Protein AF-A0A1M5TVV9-F1 (afdb_monomer_lite)

pLDDT: mean 84.91, std 17.56, range [41.69, 98.19]

Sequence (116 aa):
MTLAGLKDFALEVLVGKRHYPLQVENWGADTYIVGSKGHHDLDEFMAQVRKDFDWPLGMPEHIYLKAVPGRDGTEYRLATKNTRGAFPATQAVEQYGEYRYEAIRAREQGVERQAQ

Radius of gyration: 18.01 Å; chains: 1; bounding box: 52×20×56 Å

Structure (mmCIF, N/CA/C/O backbone):
data_AF-A0A1M5TVV9-F1
#
_entry.id   AF-A0A1M5TVV9-F1
#
loop_
_atom_site.group_PDB
_atom_site.id
_atom_site.type_symbol
_atom_site.label_atom_id
_atom_site.label_alt_id
_atom_site.label_comp_id
_atom_site.label_asym_id
_atom_site.label_entity_id
_atom_site.label_seq_id
_atom_site.pdbx_PDB_ins_code
_atom_site.Cartn_x
_atom_site.Cartn_y
_atom_site.Cartn_z
_atom_site.occupancy
_atom_site.B_iso_or_equiv
_atom_site.auth_seq_id
_atom_site.auth_comp_id
_atom_site.auth_asym_id
_atom_site.auth_atom_id
_atom_site.pdbx_PDB_model_num
ATOM 1 N N . MET A 1 1 ? 12.787 -3.599 40.556 1.00 42.91 1 MET A N 1
ATOM 2 C CA . MET A 1 1 ? 11.869 -3.502 39.401 1.00 42.91 1 MET A CA 1
ATOM 3 C C . MET A 1 1 ? 10.499 -3.115 39.923 1.00 42.91 1 MET A C 1
ATOM 5 O O . MET A 1 1 ? 9.925 -3.865 40.701 1.00 42.91 1 MET A O 1
ATOM 9 N N . THR A 1 2 ? 10.034 -1.907 39.616 1.00 41.69 2 THR A N 1
ATOM 10 C CA . THR A 1 2 ? 8.732 -1.403 40.072 1.00 41.69 2 THR A CA 1
ATOM 11 C C . THR A 1 2 ? 7.605 -2.036 39.256 1.00 41.69 2 THR A C 1
ATOM 13 O O . THR A 1 2 ? 7.744 -2.267 38.057 1.00 41.69 2 THR A O 1
ATOM 16 N N . LEU A 1 3 ? 6.464 -2.282 39.906 1.00 45.09 3 LEU A N 1
ATOM 17 C CA . LEU A 1 3 ? 5.251 -2.866 39.313 1.00 45.09 3 LEU A CA 1
ATOM 18 C C . LEU A 1 3 ? 4.703 -2.072 38.100 1.00 45.09 3 LEU A C 1
ATOM 20 O O . LEU A 1 3 ? 3.853 -2.576 37.371 1.00 45.09 3 LEU A O 1
ATOM 24 N N . ALA A 1 4 ? 5.181 -0.840 37.888 1.00 53.00 4 ALA A N 1
ATOM 25 C CA . ALA A 1 4 ? 4.838 0.015 36.754 1.00 53.00 4 ALA A CA 1
ATOM 26 C C . ALA A 1 4 ? 5.424 -0.498 35.423 1.00 53.00 4 ALA A C 1
ATOM 28 O O . ALA A 1 4 ? 4.705 -0.554 34.433 1.00 53.00 4 ALA A O 1
ATOM 29 N N . GLY A 1 5 ? 6.673 -0.982 35.410 1.00 44.12 5 GLY A N 1
ATOM 30 C CA . GLY A 1 5 ? 7.329 -1.427 34.169 1.00 44.12 5 GLY A CA 1
ATOM 31 C C . GLY A 1 5 ? 6.766 -2.728 33.584 1.00 44.12 5 GLY A C 1
ATOM 32 O O . GLY A 1 5 ? 6.887 -2.977 32.390 1.00 44.12 5 GLY A O 1
ATOM 33 N N . LEU A 1 6 ? 6.109 -3.553 34.408 1.00 49.88 6 LEU A N 1
ATOM 34 C CA . LEU A 1 6 ? 5.505 -4.811 33.956 1.00 49.88 6 LEU A CA 1
ATOM 35 C C . LEU A 1 6 ? 4.151 -4.597 33.257 1.00 49.88 6 LEU A C 1
ATOM 37 O O . LEU A 1 6 ? 3.742 -5.423 32.446 1.00 49.88 6 LEU A O 1
ATOM 41 N N . LYS A 1 7 ? 3.451 -3.495 33.568 1.00 49.22 7 LYS A N 1
ATOM 42 C CA . LYS A 1 7 ? 2.155 -3.163 32.958 1.00 49.22 7 LYS A CA 1
ATOM 43 C C . LYS A 1 7 ? 2.319 -2.587 31.558 1.00 49.22 7 LYS A C 1
ATOM 45 O O . LYS A 1 7 ? 1.546 -2.965 30.687 1.00 49.22 7 LYS A O 1
ATOM 50 N N . ASP A 1 8 ? 3.341 -1.764 31.333 1.00 51.28 8 ASP A N 1
ATOM 51 C CA . ASP A 1 8 ? 3.605 -1.177 30.014 1.00 51.28 8 ASP A CA 1
ATOM 52 C C . ASP A 1 8 ? 4.046 -2.244 28.999 1.00 51.28 8 ASP A C 1
ATOM 54 O O . ASP A 1 8 ? 3.539 -2.278 27.880 1.00 51.28 8 ASP A O 1
ATOM 58 N N . PHE A 1 9 ? 4.881 -3.203 29.419 1.00 48.62 9 PHE A N 1
ATOM 59 C CA . PHE A 1 9 ? 5.285 -4.326 28.564 1.00 48.62 9 PHE A CA 1
ATOM 60 C C . PHE A 1 9 ? 4.126 -5.299 28.286 1.00 48.62 9 PHE A C 1
ATOM 62 O O . PHE A 1 9 ? 3.963 -5.796 27.173 1.00 48.62 9 PHE A O 1
ATOM 69 N N . ALA A 1 10 ? 3.269 -5.552 29.281 1.00 47.62 10 ALA A N 1
ATOM 70 C CA . ALA A 1 10 ? 2.097 -6.405 29.102 1.00 47.62 10 ALA A CA 1
ATOM 71 C C . ALA A 1 10 ? 1.004 -5.743 28.244 1.00 47.62 10 ALA A C 1
ATOM 73 O O . ALA A 1 10 ? 0.298 -6.454 27.532 1.00 47.62 10 ALA A O 1
ATOM 74 N N . LEU A 1 11 ? 0.870 -4.409 28.260 1.00 48.34 11 LEU A N 1
ATOM 75 C CA . LEU A 1 11 ? -0.084 -3.702 27.399 1.00 48.34 11 LEU A CA 1
ATOM 76 C C . LEU A 1 11 ? 0.320 -3.777 25.918 1.00 48.34 11 LEU A C 1
ATOM 78 O O . LEU A 1 11 ? -0.549 -3.958 25.067 1.00 48.34 11 LEU A O 1
ATOM 82 N N . GLU A 1 12 ? 1.621 -3.709 25.607 1.00 46.84 12 GLU A N 1
ATOM 83 C CA . GLU A 1 12 ? 2.118 -3.902 24.235 1.00 46.84 12 GLU A CA 1
ATOM 84 C C . GLU A 1 12 ? 1.880 -5.325 23.713 1.00 46.84 12 GLU A C 1
ATOM 86 O O . GLU A 1 12 ? 1.627 -5.513 22.524 1.00 46.84 12 GLU A O 1
ATOM 91 N N . VAL A 1 13 ? 1.915 -6.326 24.598 1.00 46.19 13 VAL A N 1
ATOM 92 C CA . VAL A 1 13 ? 1.715 -7.738 24.236 1.00 46.19 13 VAL A CA 1
ATOM 93 C C . VAL A 1 13 ? 0.225 -8.132 24.206 1.00 46.19 13 VAL A C 1
ATOM 95 O O . VAL A 1 13 ? -0.154 -9.012 23.435 1.00 46.19 13 VAL A O 1
ATOM 98 N N . LEU A 1 14 ? -0.644 -7.468 24.984 1.00 45.09 14 LEU A N 1
ATOM 99 C CA . LEU A 1 14 ? -2.087 -7.767 25.072 1.00 45.09 14 LEU A CA 1
ATOM 100 C C . LEU A 1 14 ? -2.987 -6.918 24.162 1.00 45.09 14 LEU A C 1
ATOM 102 O O . LEU A 1 14 ? -4.134 -7.309 23.930 1.00 45.09 14 LEU A O 1
ATOM 106 N N . VAL A 1 15 ? -2.499 -5.821 23.567 1.00 51.44 15 VAL A N 1
ATOM 107 C CA . VAL A 1 15 ? -3.114 -5.273 22.344 1.00 51.44 15 VAL A CA 1
ATOM 108 C C . VAL A 1 15 ? -2.712 -6.205 21.206 1.00 51.44 15 VAL A C 1
ATOM 110 O O . VAL A 1 15 ? -1.794 -5.924 20.440 1.00 51.44 15 VAL A O 1
ATOM 113 N N . GLY A 1 16 ? -3.360 -7.374 21.165 1.00 44.62 16 GLY A N 1
ATOM 114 C CA . GLY A 1 16 ? -3.056 -8.443 20.225 1.00 44.62 16 GLY A CA 1
ATOM 115 C C . GLY A 1 16 ? -2.872 -7.864 18.831 1.00 44.62 16 GLY A C 1
ATOM 116 O O . GLY A 1 16 ? -3.768 -7.182 18.323 1.00 44.62 16 GLY A O 1
ATOM 117 N N . LYS A 1 17 ? -1.690 -8.085 18.239 1.00 56.16 17 LYS A N 1
ATOM 118 C CA . LYS A 1 17 ? -1.430 -7.762 16.836 1.00 56.16 17 LYS A CA 1
ATOM 119 C C . LYS A 1 17 ? -2.573 -8.384 16.049 1.00 56.16 17 LYS A C 1
ATOM 121 O O . LYS A 1 17 ? -2.634 -9.605 15.925 1.00 56.16 17 L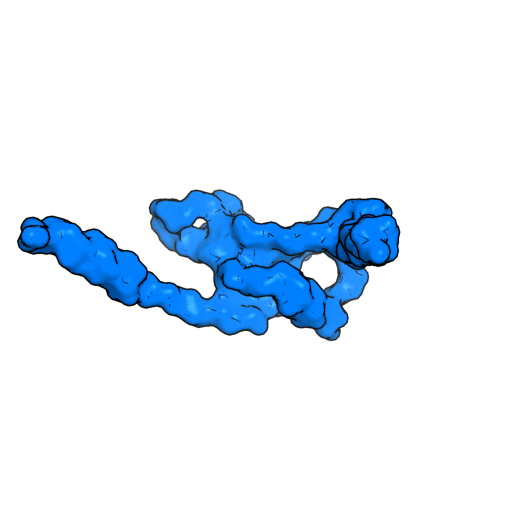YS A O 1
ATOM 126 N N . ARG A 1 18 ? -3.528 -7.566 15.595 1.00 65.56 18 ARG A N 1
ATOM 127 C CA . ARG A 1 18 ? -4.601 -8.063 14.739 1.00 65.56 18 ARG A CA 1
ATOM 128 C C . ARG A 1 18 ? -3.899 -8.684 13.545 1.00 65.56 18 ARG A C 1
ATOM 130 O O . ARG A 1 18 ? -3.177 -7.988 12.835 1.00 65.56 18 ARG A O 1
ATOM 137 N N . HIS A 1 19 ? -4.040 -9.995 13.404 1.00 81.94 19 HIS A N 1
ATOM 138 C CA . HIS A 1 19 ? -3.476 -10.701 12.276 1.00 81.94 19 HIS A CA 1
ATOM 139 C C . HIS A 1 19 ? -4.323 -10.336 11.065 1.00 81.94 19 HIS A C 1
ATOM 141 O O . HIS A 1 19 ? -5.473 -10.763 10.955 1.00 81.94 19 HIS A O 1
ATOM 147 N N . TYR A 1 20 ? -3.773 -9.500 10.196 1.00 89.69 20 TYR A N 1
ATOM 148 C CA . TYR A 1 20 ? -4.406 -9.187 8.932 1.00 89.69 20 TYR A CA 1
ATOM 149 C C . TYR A 1 20 ? -3.819 -10.112 7.868 1.00 89.69 20 TYR A C 1
ATOM 151 O O . TYR A 1 20 ? -2.609 -10.057 7.650 1.00 89.69 20 TYR A O 1
ATOM 159 N N . PRO A 1 21 ? -4.622 -10.985 7.238 1.00 94.69 21 PRO A N 1
ATOM 160 C CA . PRO A 1 21 ? -4.142 -11.745 6.094 1.00 94.69 21 PRO A CA 1
ATOM 161 C C . PRO A 1 21 ? -3.820 -10.789 4.940 1.00 94.69 21 PRO A C 1
ATOM 163 O O . PRO A 1 21 ? -4.447 -9.737 4.807 1.00 94.69 21 PRO A O 1
ATOM 166 N N . LEU A 1 22 ? -2.856 -11.162 4.098 1.00 96.12 22 LEU A N 1
ATOM 167 C CA . LEU A 1 22 ? -2.593 -10.444 2.857 1.00 96.12 22 LEU A CA 1
ATOM 168 C C . LEU A 1 22 ? -3.778 -10.650 1.903 1.00 96.12 22 LEU A C 1
ATOM 170 O O . LEU A 1 22 ? -3.898 -11.691 1.261 1.00 96.12 22 LEU A O 1
ATOM 174 N N . GLN A 1 23 ? -4.663 -9.657 1.846 1.00 95.94 23 GLN A N 1
ATOM 175 C CA . GLN A 1 23 ? -5.851 -9.640 1.002 1.00 95.94 23 GLN A CA 1
ATOM 176 C C . GLN A 1 23 ? -5.901 -8.303 0.267 1.00 95.94 23 GLN A C 1
ATOM 178 O O . GLN A 1 23 ? -6.222 -7.273 0.856 1.00 95.94 23 GLN A O 1
ATOM 183 N N . VAL A 1 24 ? -5.529 -8.327 -1.012 1.00 95.75 24 VAL A N 1
ATOM 184 C CA . VAL A 1 24 ? -5.510 -7.133 -1.859 1.00 95.75 24 VAL A CA 1
ATOM 185 C C . VAL A 1 24 ? -6.926 -6.827 -2.336 1.00 95.75 24 VAL A C 1
ATOM 187 O O . VAL A 1 24 ? -7.632 -7.700 -2.834 1.00 95.75 24 VAL A O 1
ATOM 190 N N . GLU A 1 25 ? -7.321 -5.571 -2.194 1.00 94.50 25 GLU A N 1
ATOM 191 C CA . GLU A 1 25 ? -8.609 -5.031 -2.611 1.00 94.50 25 GLU A CA 1
ATOM 192 C C . GLU A 1 25 ? -8.387 -3.739 -3.410 1.00 94.50 25 GLU A C 1
ATOM 194 O O . GLU A 1 25 ? -7.417 -3.009 -3.179 1.00 94.50 25 GLU A O 1
ATOM 199 N N . ASN A 1 26 ? -9.312 -3.423 -4.322 1.00 93.12 26 ASN A N 1
ATOM 200 C CA . ASN A 1 26 ? -9.392 -2.082 -4.891 1.00 93.12 26 ASN A CA 1
ATOM 201 C C . ASN A 1 26 ? -10.091 -1.155 -3.884 1.00 93.12 26 ASN A C 1
ATOM 203 O O . ASN A 1 26 ? -11.244 -1.380 -3.516 1.00 93.12 26 ASN A O 1
ATOM 207 N N . TRP A 1 27 ? -9.379 -0.131 -3.422 1.00 92.38 27 TRP A N 1
ATOM 208 C CA . TRP A 1 27 ? -9.853 0.846 -2.439 1.00 92.38 27 TRP A CA 1
ATOM 209 C C . TRP A 1 27 ? -10.106 2.224 -3.028 1.00 92.38 27 TRP A C 1
ATOM 211 O O . TRP A 1 27 ? -10.670 3.085 -2.348 1.00 92.38 27 TRP A O 1
ATOM 221 N N . GLY A 1 28 ? -9.672 2.458 -4.259 1.00 79.75 28 GLY A N 1
ATOM 222 C CA . GLY A 1 28 ? -10.043 3.659 -4.971 1.00 79.75 28 GLY A CA 1
ATOM 223 C C . GLY A 1 28 ? -11.287 3.379 -5.798 1.00 79.75 28 GLY A C 1
ATOM 224 O O . GLY A 1 28 ? -11.413 2.333 -6.425 1.00 79.75 28 GLY A O 1
ATOM 225 N N . ALA A 1 29 ? -12.251 4.295 -5.732 1.00 72.44 29 ALA A N 1
ATOM 226 C CA . ALA A 1 29 ? -13.442 4.220 -6.567 1.00 72.44 29 ALA A CA 1
ATOM 227 C C . ALA A 1 29 ? -13.033 4.395 -8.042 1.00 72.44 29 ALA A C 1
ATOM 229 O O . ALA A 1 29 ? -12.726 3.424 -8.724 1.00 72.44 29 ALA A O 1
ATOM 230 N N . ASP A 1 30 ? -12.914 5.646 -8.491 1.00 70.62 30 ASP A N 1
ATOM 231 C CA . ASP A 1 30 ? -12.372 5.992 -9.814 1.00 70.62 30 ASP A CA 1
ATOM 232 C C . ASP A 1 30 ? -10.853 6.234 -9.787 1.00 70.62 30 ASP A C 1
ATOM 234 O O . ASP A 1 30 ? -10.237 6.548 -10.803 1.00 70.62 30 ASP A O 1
ATOM 238 N N . THR A 1 31 ? -10.232 6.150 -8.608 1.00 75.25 31 THR A N 1
ATOM 239 C CA . THR A 1 31 ? -8.781 6.288 -8.449 1.00 75.25 31 THR A CA 1
ATOM 240 C C . THR A 1 31 ? -8.143 4.906 -8.412 1.00 75.25 31 THR A C 1
ATOM 242 O O . THR A 1 31 ? -8.616 4.019 -7.714 1.00 75.25 31 THR A O 1
ATOM 245 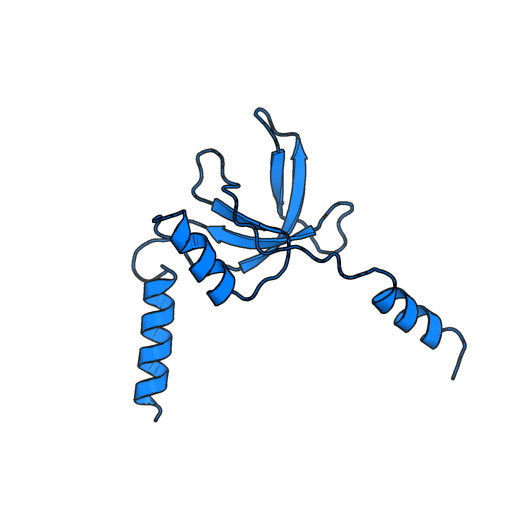N N . TYR A 1 32 ? -7.039 4.714 -9.119 1.00 85.62 32 TYR A N 1
ATOM 246 C CA . TYR A 1 32 ? -6.308 3.449 -9.127 1.00 85.62 32 TYR A CA 1
ATOM 247 C C . TYR A 1 32 ? -5.495 3.289 -7.834 1.00 85.62 32 TYR A C 1
ATOM 249 O O . TYR A 1 32 ? -4.324 3.668 -7.746 1.00 85.62 32 TYR A O 1
ATOM 257 N N . ILE A 1 33 ? -6.158 2.774 -6.799 1.00 93.56 33 ILE A N 1
ATOM 258 C CA . ILE A 1 33 ? -5.596 2.574 -5.465 1.00 93.56 33 ILE A CA 1
ATOM 259 C C . ILE A 1 33 ? -5.888 1.147 -5.024 1.00 93.56 33 ILE A C 1
ATOM 261 O O . ILE A 1 33 ? -7.039 0.790 -4.779 1.00 93.56 33 ILE A O 1
ATOM 265 N N . VAL A 1 34 ? -4.838 0.354 -4.836 1.00 95.88 34 VAL A N 1
ATOM 266 C CA . VAL A 1 34 ? -4.948 -1.000 -4.287 1.00 95.88 34 VAL A CA 1
ATOM 267 C C . VAL A 1 34 ? -4.375 -1.040 -2.882 1.00 95.88 34 VAL A C 1
ATOM 269 O O . VAL A 1 34 ? -3.377 -0.380 -2.582 1.00 95.88 34 VAL A O 1
ATOM 272 N N . GLY A 1 35 ? -4.991 -1.815 -2.000 1.00 96.50 35 GLY A N 1
ATOM 273 C CA . GLY A 1 35 ? -4.522 -1.919 -0.629 1.00 96.50 35 GLY A CA 1
ATOM 274 C C . GLY A 1 35 ? -4.915 -3.211 0.056 1.00 96.50 35 GLY A C 1
ATOM 275 O O . GLY A 1 35 ? -5.772 -3.957 -0.403 1.00 96.50 35 GLY A O 1
ATOM 276 N N . SER A 1 36 ? -4.239 -3.477 1.165 1.00 96.81 36 SER A N 1
ATOM 277 C CA . SER A 1 36 ? -4.518 -4.588 2.065 1.00 96.81 36 SER A CA 1
ATOM 278 C C . SER A 1 36 ? -4.400 -4.086 3.497 1.00 96.81 36 SER A C 1
ATOM 280 O O . SER A 1 36 ? -3.504 -3.304 3.830 1.00 96.81 36 SER A O 1
ATOM 282 N N . LYS A 1 37 ? -5.313 -4.513 4.374 1.00 96.06 37 LYS A N 1
ATOM 283 C CA . LYS A 1 37 ? -5.195 -4.218 5.811 1.00 96.06 37 LYS A CA 1
ATOM 284 C C . LYS A 1 37 ? -3.982 -4.964 6.358 1.00 96.06 37 LYS A C 1
ATOM 286 O O . LYS A 1 37 ? -3.789 -6.119 6.015 1.00 96.06 37 LYS A O 1
ATOM 291 N N . GLY A 1 38 ? -3.210 -4.341 7.240 1.00 95.62 38 GLY A N 1
ATOM 292 C CA . GLY A 1 38 ? -1.936 -4.855 7.752 1.00 95.62 38 GLY A CA 1
ATOM 293 C C . GLY A 1 38 ? -0.724 -4.173 7.118 1.00 95.62 38 GLY A C 1
ATOM 294 O O . GLY A 1 38 ? -0.806 -3.678 6.003 1.00 95.62 38 GLY A O 1
ATOM 295 N N . HIS A 1 39 ? 0.393 -4.130 7.849 1.00 96.38 39 HIS A N 1
ATOM 296 C CA . HIS A 1 39 ? 1.705 -3.767 7.300 1.00 96.38 39 HIS A CA 1
ATOM 297 C C . HIS A 1 39 ? 2.394 -5.048 6.832 1.00 96.38 39 HIS A C 1
ATOM 299 O O . HIS A 1 39 ? 2.968 -5.775 7.640 1.00 96.38 39 HIS A O 1
ATOM 305 N N . HIS A 1 40 ? 2.251 -5.339 5.544 1.00 95.94 40 HIS A N 1
ATOM 306 C CA . HIS A 1 40 ? 2.820 -6.509 4.863 1.00 95.94 40 HIS A CA 1
ATOM 307 C C . HIS A 1 40 ? 4.214 -6.220 4.320 1.00 95.94 40 HIS A C 1
ATOM 309 O O . HIS A 1 40 ? 4.563 -5.054 4.136 1.00 95.94 40 HIS A O 1
ATOM 315 N N . ASP A 1 41 ? 4.981 -7.257 3.995 1.00 96.88 41 ASP A N 1
ATOM 316 C CA . ASP A 1 41 ? 6.163 -7.072 3.156 1.00 96.88 41 ASP A CA 1
ATOM 317 C C . ASP A 1 41 ? 5.766 -6.431 1.814 1.00 96.88 41 ASP A C 1
ATOM 319 O O . ASP A 1 41 ? 4.720 -6.742 1.236 1.00 96.88 41 ASP A O 1
ATOM 323 N N . LEU A 1 42 ? 6.566 -5.465 1.363 1.00 96.75 42 LEU A N 1
ATOM 324 C CA . LEU A 1 42 ? 6.236 -4.643 0.202 1.00 96.75 42 LEU A CA 1
ATOM 325 C C . LEU A 1 42 ? 6.291 -5.452 -1.101 1.00 96.75 42 LEU A C 1
ATOM 327 O O . LEU A 1 42 ? 5.443 -5.257 -1.974 1.00 96.75 42 LEU A O 1
ATOM 331 N N . ASP A 1 43 ? 7.238 -6.382 -1.214 1.00 96.31 43 ASP A N 1
ATOM 332 C CA . ASP A 1 43 ? 7.411 -7.199 -2.412 1.00 96.31 43 ASP A CA 1
ATOM 333 C C . ASP A 1 43 ? 6.405 -8.350 -2.438 1.00 96.31 43 ASP A C 1
ATOM 335 O O . ASP A 1 43 ? 5.829 -8.628 -3.490 1.00 96.31 43 ASP A O 1
ATOM 339 N N . GLU A 1 44 ? 6.107 -8.967 -1.288 1.00 97.31 44 GLU A N 1
ATOM 340 C CA . GLU A 1 44 ? 5.017 -9.947 -1.172 1.00 97.31 44 GLU A CA 1
ATOM 341 C C . GLU A 1 44 ? 3.658 -9.319 -1.505 1.00 97.31 44 GLU A C 1
ATOM 343 O O . GLU A 1 44 ? 2.854 -9.911 -2.234 1.00 97.31 44 GLU A O 1
ATOM 348 N N . PHE A 1 45 ? 3.408 -8.095 -1.023 1.00 97.81 45 PHE A N 1
ATOM 349 C CA . PHE A 1 45 ? 2.214 -7.332 -1.371 1.00 97.81 45 PHE A CA 1
ATOM 350 C C . PHE A 1 45 ? 2.132 -7.093 -2.880 1.00 97.81 45 PHE A C 1
ATOM 352 O O . PHE A 1 45 ? 1.114 -7.426 -3.487 1.00 97.81 45 PHE A O 1
ATOM 359 N N . MET A 1 46 ? 3.197 -6.583 -3.507 1.00 97.62 46 MET A N 1
ATOM 360 C CA . MET A 1 46 ? 3.197 -6.330 -4.952 1.00 97.62 46 MET A CA 1
ATOM 361 C C . MET A 1 46 ? 3.089 -7.615 -5.776 1.00 97.62 46 MET A C 1
ATOM 363 O O . MET A 1 46 ? 2.383 -7.635 -6.783 1.00 97.62 46 MET A O 1
ATOM 367 N N . ALA A 1 47 ? 3.707 -8.712 -5.337 1.00 97.00 47 ALA A N 1
ATOM 368 C CA . ALA A 1 47 ? 3.550 -10.016 -5.972 1.00 97.00 47 ALA A CA 1
ATOM 369 C C . ALA A 1 47 ? 2.092 -10.503 -5.928 1.00 97.00 47 ALA A C 1
ATOM 371 O O . ALA A 1 47 ? 1.612 -11.089 -6.898 1.00 97.00 47 ALA A O 1
ATOM 372 N N . GLN A 1 48 ? 1.369 -10.244 -4.833 1.00 97.31 48 GLN A N 1
ATOM 373 C CA . GLN A 1 48 ? -0.059 -10.545 -4.741 1.00 97.31 48 GLN A CA 1
ATOM 374 C C . GLN A 1 48 ? -0.902 -9.598 -5.605 1.00 97.31 48 GLN A C 1
ATOM 376 O O . GLN A 1 48 ? -1.779 -10.078 -6.317 1.00 97.31 48 GLN A O 1
ATOM 381 N N . VAL A 1 49 ? -0.623 -8.289 -5.595 1.00 96.75 49 VAL A N 1
ATOM 382 C CA . VAL A 1 49 ? -1.303 -7.292 -6.446 1.00 96.75 49 VAL A CA 1
ATOM 383 C C . VAL A 1 49 ? -1.256 -7.710 -7.915 1.00 96.75 49 VAL A C 1
ATOM 385 O O . VAL A 1 49 ? -2.273 -7.675 -8.602 1.00 96.75 49 VAL A O 1
ATOM 388 N N . ARG A 1 50 ? -0.096 -8.173 -8.392 1.00 95.88 50 ARG A N 1
ATOM 389 C CA . ARG A 1 50 ? 0.118 -8.556 -9.795 1.00 95.88 50 ARG A CA 1
ATOM 390 C C . ARG A 1 50 ? -0.625 -9.813 -10.244 1.00 95.88 50 ARG A C 1
ATOM 392 O O . ARG A 1 50 ? -0.615 -10.108 -11.435 1.00 95.88 50 ARG A O 1
ATOM 399 N N . LYS A 1 51 ? -1.279 -10.542 -9.334 1.00 96.50 51 LYS A N 1
ATOM 400 C CA . LYS A 1 51 ? -2.171 -11.650 -9.709 1.00 96.50 51 LYS A CA 1
ATOM 401 C C . LYS A 1 51 ? -3.494 -11.148 -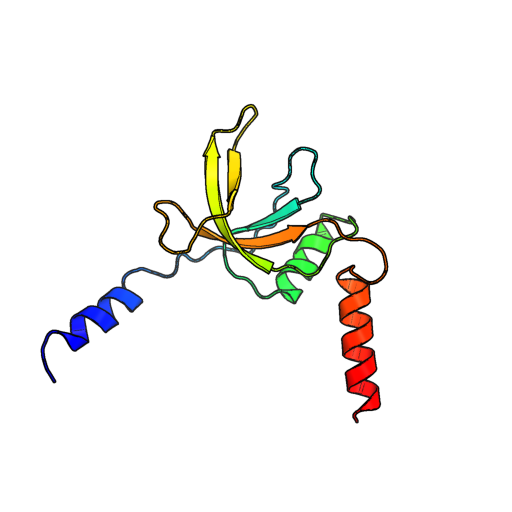10.283 1.00 96.50 51 LYS A C 1
ATOM 403 O O . LYS A 1 51 ? -4.026 -11.786 -11.184 1.00 96.50 51 LYS A O 1
ATOM 408 N N . ASP A 1 52 ? -3.969 -10.004 -9.788 1.00 93.75 52 ASP A N 1
ATOM 409 C CA . ASP A 1 52 ? -5.326 -9.515 -10.047 1.00 93.75 52 ASP A CA 1
ATOM 410 C C . ASP A 1 52 ? -5.354 -8.119 -10.711 1.00 93.75 52 ASP A C 1
ATOM 412 O O . ASP A 1 52 ? -6.371 -7.744 -11.291 1.00 93.75 52 ASP A O 1
ATOM 416 N N . PHE A 1 53 ? -4.249 -7.354 -10.668 1.00 92.94 53 PHE A N 1
ATOM 417 C CA . PHE A 1 53 ? -4.170 -5.973 -11.168 1.00 92.94 53 PHE A CA 1
ATOM 418 C C . PHE A 1 53 ? -2.914 -5.713 -12.026 1.00 92.94 53 PHE A C 1
ATOM 420 O O . PHE A 1 53 ? -1.773 -5.898 -11.584 1.00 92.94 53 PHE A O 1
ATOM 427 N N . ASP A 1 54 ? -3.110 -5.189 -13.240 1.00 92.50 54 ASP A N 1
ATOM 428 C CA . ASP A 1 54 ? -2.045 -4.867 -14.208 1.00 92.50 54 ASP A CA 1
ATOM 429 C C . ASP A 1 54 ? -1.655 -3.375 -14.244 1.00 92.50 54 ASP A C 1
ATOM 431 O O . ASP A 1 54 ? -0.785 -2.966 -15.015 1.00 92.50 54 ASP A O 1
ATOM 435 N N . TRP A 1 55 ? -2.256 -2.561 -13.375 1.00 92.31 55 TRP A N 1
ATOM 436 C CA . TRP A 1 55 ? -2.117 -1.107 -13.396 1.00 92.31 55 TRP A CA 1
ATOM 437 C C . TRP A 1 55 ? -0.677 -0.634 -13.153 1.00 92.31 55 TRP A C 1
ATOM 439 O O . TRP A 1 55 ? 0.094 -1.290 -12.432 1.00 92.31 55 TRP A O 1
ATOM 449 N N . PRO A 1 56 ? -0.290 0.528 -13.705 1.00 93.44 56 PRO A N 1
ATOM 450 C CA . PRO A 1 56 ? 1.000 1.136 -13.420 1.00 93.44 56 PRO A CA 1
ATOM 451 C C . PRO A 1 56 ? 0.973 1.698 -11.992 1.00 93.44 56 PRO A C 1
ATOM 453 O O . PRO A 1 56 ? 0.402 2.748 -11.727 1.00 93.44 56 PRO A O 1
ATOM 456 N N . LEU A 1 57 ? 1.554 0.951 -11.053 1.00 96.00 57 LEU A N 1
ATOM 457 C CA . LEU A 1 57 ? 1.545 1.253 -9.623 1.00 96.00 57 LEU A CA 1
ATOM 458 C C . LEU A 1 57 ? 2.943 1.650 -9.152 1.00 96.00 57 LEU A C 1
ATOM 460 O O . LEU A 1 57 ? 3.952 1.158 -9.663 1.00 96.00 57 LEU A O 1
ATOM 464 N N . GLY A 1 58 ? 2.989 2.547 -8.175 1.00 96.56 58 GLY A N 1
ATOM 465 C CA . GLY A 1 58 ? 4.212 2.986 -7.510 1.00 96.56 58 GLY A CA 1
ATOM 466 C C . GLY A 1 58 ? 4.661 2.017 -6.423 1.00 96.56 58 GLY A C 1
ATOM 467 O O . GLY A 1 58 ? 4.066 0.957 -6.224 1.00 96.56 58 GLY A O 1
ATOM 468 N N . MET A 1 59 ? 5.713 2.402 -5.697 1.00 97.12 59 MET A N 1
ATOM 469 C CA . MET A 1 59 ? 6.122 1.670 -4.499 1.00 97.12 59 MET A CA 1
ATOM 470 C C . MET A 1 59 ? 4.977 1.641 -3.479 1.00 97.12 59 MET A C 1
ATOM 472 O O . MET A 1 59 ? 4.391 2.690 -3.206 1.00 97.12 59 MET A O 1
ATOM 476 N N . PRO A 1 60 ? 4.654 0.472 -2.907 1.00 97.19 60 PRO A N 1
ATOM 477 C CA . PRO A 1 60 ? 3.687 0.402 -1.827 1.00 97.19 60 PRO A CA 1
ATOM 478 C C . PRO A 1 60 ? 4.224 1.066 -0.554 1.00 97.19 60 PRO A C 1
ATOM 480 O O . PRO A 1 60 ? 5.418 1.018 -0.259 1.00 97.19 60 PRO A O 1
ATOM 483 N N . GLU A 1 61 ? 3.318 1.627 0.239 1.00 97.62 61 GLU A N 1
ATOM 484 C CA . GLU A 1 61 ? 3.630 2.331 1.479 1.00 97.62 61 GLU A CA 1
ATOM 485 C C . GLU A 1 61 ? 2.893 1.728 2.677 1.00 97.62 61 GLU A C 1
ATOM 487 O O . GLU A 1 61 ? 1.746 1.281 2.579 1.00 97.62 61 GLU A O 1
ATOM 492 N N . HIS A 1 62 ? 3.547 1.759 3.841 1.00 97.81 62 HIS A N 1
ATOM 493 C CA . HIS A 1 62 ? 2.924 1.452 5.127 1.00 97.81 62 HIS A CA 1
ATOM 494 C C . HIS A 1 62 ? 2.269 2.696 5.707 1.00 97.81 62 HIS A C 1
ATOM 496 O O . HIS A 1 62 ? 2.935 3.622 6.167 1.00 97.81 62 HIS A O 1
ATOM 502 N N . ILE A 1 63 ? 0.944 2.680 5.759 1.00 97.12 63 ILE A N 1
ATOM 503 C CA . ILE A 1 63 ? 0.138 3.806 6.225 1.00 97.12 63 ILE A CA 1
ATOM 504 C C . ILE A 1 63 ? -0.855 3.361 7.298 1.00 97.12 63 ILE A C 1
ATOM 506 O O . ILE A 1 63 ? -1.002 2.173 7.594 1.00 97.12 63 ILE A O 1
ATOM 510 N N . TYR A 1 64 ? -1.523 4.328 7.923 1.00 97.06 64 TYR A N 1
ATOM 511 C CA . TYR A 1 64 ? -2.686 4.075 8.766 1.00 97.06 64 TYR A CA 1
ATOM 512 C C . TYR A 1 64 ? -3.907 4.696 8.110 1.00 97.06 64 TYR A C 1
ATOM 514 O O . TYR A 1 64 ? -3.901 5.868 7.732 1.00 97.06 64 TYR A O 1
ATOM 522 N N . LEU A 1 65 ? -4.964 3.902 7.995 1.00 96.19 65 LEU A N 1
ATOM 523 C CA . LEU A 1 65 ? -6.221 4.314 7.391 1.00 96.19 65 LEU A CA 1
ATOM 524 C C . LEU A 1 65 ? -7.357 4.170 8.388 1.00 96.19 65 LEU A C 1
ATOM 526 O O . LEU A 1 65 ? -7.302 3.368 9.318 1.00 96.19 65 LEU A O 1
ATOM 530 N N . LYS A 1 66 ? -8.419 4.935 8.170 1.00 95.62 66 LYS A N 1
ATOM 531 C CA . LYS A 1 66 ? -9.693 4.782 8.860 1.00 95.62 66 LYS A CA 1
ATOM 532 C C . LYS A 1 66 ? -10.806 4.640 7.834 1.00 95.62 66 LYS A C 1
ATOM 534 O O . LYS A 1 66 ? -10.911 5.451 6.918 1.00 95.62 66 LYS A O 1
ATOM 539 N N . ALA A 1 67 ? -11.645 3.628 8.034 1.00 93.81 67 ALA A N 1
ATOM 540 C CA . ALA A 1 67 ? -12.869 3.444 7.272 1.00 93.81 67 ALA A CA 1
ATOM 541 C C . ALA A 1 67 ? -13.900 4.497 7.697 1.00 93.81 67 ALA A C 1
ATOM 543 O O . ALA A 1 67 ? -14.188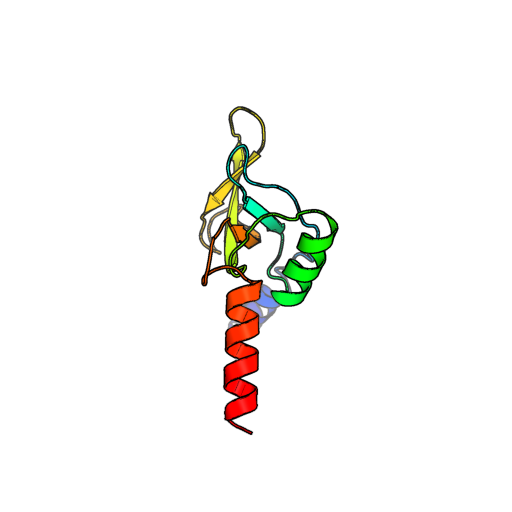 4.645 8.891 1.00 93.81 67 ALA A O 1
ATOM 544 N N . VAL A 1 68 ? -14.446 5.221 6.728 1.00 92.81 68 VAL A N 1
ATOM 545 C CA . VAL A 1 68 ? -15.547 6.167 6.912 1.00 92.81 68 VAL A CA 1
ATOM 546 C C . VAL A 1 68 ? -16.661 5.831 5.920 1.00 92.81 68 VAL A C 1
ATOM 548 O O . VAL A 1 68 ? -16.370 5.335 4.830 1.00 92.81 68 VAL A O 1
ATOM 551 N N . PRO A 1 69 ? -17.937 6.049 6.278 1.00 91.81 69 PRO A N 1
ATOM 552 C CA . PRO A 1 69 ? -19.020 5.893 5.318 1.00 91.81 69 PRO A CA 1
ATOM 553 C C . PRO A 1 69 ? -18.839 6.910 4.183 1.00 91.81 69 PRO A C 1
ATOM 555 O O . PRO A 1 69 ? -18.727 8.109 4.442 1.00 91.81 69 PRO A O 1
ATOM 558 N N . GLY A 1 70 ? -18.784 6.414 2.951 1.00 86.19 70 GLY A N 1
ATOM 559 C CA . GLY A 1 70 ? -18.826 7.202 1.724 1.00 86.19 70 GLY A CA 1
ATOM 560 C C . GLY A 1 70 ? -20.203 7.133 1.069 1.00 86.19 70 GLY A C 1
ATOM 561 O O . GLY A 1 70 ? -21.105 6.452 1.560 1.00 86.19 70 GLY A O 1
ATOM 562 N N . ARG A 1 71 ? -20.365 7.829 -0.060 1.00 83.44 71 ARG A N 1
ATOM 563 C CA . ARG A 1 71 ? -21.635 7.850 -0.808 1.00 83.44 71 ARG A CA 1
ATOM 564 C C . ARG A 1 71 ? -22.046 6.461 -1.311 1.00 83.44 71 ARG A C 1
ATOM 566 O O . ARG A 1 71 ? -23.206 6.092 -1.166 1.00 83.44 71 ARG A O 1
ATOM 573 N N . ASP A 1 72 ? -21.084 5.710 -1.845 1.00 82.75 72 ASP A N 1
ATOM 574 C CA . ASP A 1 72 ? -21.310 4.436 -2.543 1.00 82.75 72 ASP A CA 1
ATOM 575 C C . ASP A 1 72 ? -20.635 3.243 -1.838 1.00 82.75 72 ASP A C 1
ATOM 577 O O . ASP A 1 72 ? -20.432 2.184 -2.426 1.00 82.75 72 ASP A O 1
ATOM 581 N N . GLY A 1 73 ? -20.270 3.394 -0.559 1.00 85.69 73 GLY A N 1
ATOM 582 C CA . GLY A 1 73 ? -19.643 2.320 0.208 1.00 85.69 73 GLY A CA 1
ATOM 583 C C . GLY A 1 73 ? -18.737 2.810 1.329 1.00 85.69 73 GLY A C 1
ATOM 584 O O . GLY A 1 73 ? -19.072 3.731 2.073 1.00 85.69 73 GLY A O 1
ATOM 585 N N . THR A 1 74 ? -17.589 2.152 1.482 1.00 89.06 74 THR A N 1
ATOM 586 C CA . THR A 1 74 ? -16.570 2.530 2.467 1.00 89.06 74 THR A CA 1
ATOM 587 C C . THR A 1 74 ? -15.478 3.336 1.787 1.00 89.06 74 THR A C 1
ATOM 589 O O . THR A 1 74 ? -14.875 2.871 0.829 1.00 89.06 74 THR A O 1
ATOM 592 N N . GLU A 1 75 ? -15.184 4.514 2.323 1.00 90.19 75 GLU A N 1
ATOM 593 C CA . GLU A 1 75 ? -13.996 5.279 1.960 1.00 90.19 75 GLU A CA 1
ATOM 594 C C . GLU A 1 75 ? -12.900 5.064 3.002 1.00 90.19 75 GLU A C 1
ATOM 596 O O . GLU A 1 75 ? -13.163 4.958 4.205 1.00 90.19 75 GLU A O 1
ATOM 601 N N . TYR A 1 76 ? -11.649 5.063 2.552 1.00 92.56 76 TYR A N 1
ATOM 602 C CA . TYR A 1 76 ? -10.493 4.985 3.433 1.00 92.56 76 TYR A CA 1
ATOM 603 C C . TYR A 1 76 ? -9.765 6.321 3.464 1.00 92.56 76 TYR A C 1
ATOM 605 O O . TYR A 1 76 ? -9.291 6.822 2.448 1.00 92.56 76 TYR A O 1
ATOM 613 N N . ARG A 1 77 ? -9.689 6.918 4.653 1.00 92.88 77 ARG A N 1
ATOM 614 C CA . ARG A 1 77 ? -9.022 8.204 4.880 1.00 92.88 77 ARG A CA 1
ATOM 615 C C . ARG A 1 77 ? -7.719 7.979 5.632 1.00 92.88 77 ARG A C 1
ATOM 617 O O . ARG A 1 77 ? -7.683 7.154 6.548 1.00 92.88 77 ARG A O 1
ATOM 624 N N . LEU A 1 78 ? -6.683 8.744 5.286 1.00 95.44 78 LEU A N 1
ATOM 625 C CA . LEU A 1 78 ? -5.437 8.782 6.052 1.00 95.44 78 LEU A CA 1
ATOM 626 C C . LEU A 1 78 ? -5.719 9.116 7.518 1.00 95.44 78 LEU A C 1
ATOM 628 O O . LEU A 1 78 ? -6.530 9.985 7.842 1.00 95.44 78 LEU A O 1
ATOM 632 N N . ALA A 1 79 ? -5.046 8.395 8.402 1.00 96.31 79 ALA A N 1
ATOM 633 C CA . ALA A 1 79 ? -5.171 8.527 9.838 1.00 96.31 79 ALA A CA 1
ATOM 634 C C . ALA A 1 79 ? -3.804 8.341 10.502 1.00 96.31 79 ALA A C 1
ATOM 636 O O . ALA A 1 79 ? -2.835 7.903 9.886 1.00 96.31 79 ALA A O 1
ATOM 637 N N . THR A 1 80 ? -3.724 8.647 11.793 1.00 95.19 80 THR A N 1
ATOM 638 C CA . THR A 1 80 ? -2.556 8.294 12.607 1.00 95.19 80 THR A CA 1
ATOM 639 C C . THR A 1 80 ? -2.804 6.979 13.339 1.00 95.19 80 THR A C 1
ATOM 641 O O . THR A 1 80 ? -3.955 6.627 13.610 1.00 95.19 80 THR A O 1
ATOM 644 N N . LYS A 1 81 ? -1.734 6.279 13.740 1.00 92.62 81 LYS A N 1
ATOM 645 C CA . LYS A 1 81 ? -1.804 5.027 14.522 1.00 92.62 81 LYS A CA 1
ATOM 646 C C . LYS A 1 81 ? -2.748 5.107 15.729 1.00 92.62 81 LYS A C 1
ATOM 648 O O . LYS A 1 81 ? -3.434 4.141 16.041 1.00 92.62 81 LYS A O 1
ATOM 653 N N . ASN A 1 82 ? -2.801 6.270 16.377 1.00 92.62 82 ASN A N 1
ATOM 654 C CA . ASN A 1 82 ? -3.576 6.488 17.600 1.00 92.62 82 ASN A CA 1
ATOM 655 C C . ASN A 1 82 ? -4.999 7.007 17.335 1.00 92.62 82 ASN A C 1
ATOM 657 O O . ASN A 1 82 ? -5.766 7.231 18.271 1.00 92.62 82 ASN A O 1
ATOM 661 N N . THR A 1 83 ? -5.380 7.210 16.073 1.00 95.38 83 THR A N 1
ATOM 662 C CA . THR A 1 83 ? -6.737 7.629 15.721 1.00 95.38 83 THR A CA 1
ATOM 663 C C . THR A 1 83 ? -7.720 6.499 16.024 1.00 95.38 83 THR A C 1
ATOM 665 O O . THR A 1 83 ? -7.551 5.365 15.577 1.00 95.38 83 THR A O 1
ATOM 668 N N . ARG A 1 84 ? -8.803 6.796 16.753 1.00 93.00 84 ARG A N 1
ATOM 669 C CA . ARG A 1 84 ? -9.836 5.796 17.065 1.00 93.00 84 ARG A CA 1
ATOM 670 C C . ARG A 1 84 ? -10.428 5.207 15.781 1.00 93.00 84 ARG A C 1
ATOM 672 O O . ARG A 1 84 ? -11.033 5.928 14.979 1.00 93.00 84 ARG A O 1
ATOM 679 N N . GLY A 1 85 ? -10.303 3.887 15.651 1.00 92.38 85 GLY A N 1
ATOM 680 C CA . GLY A 1 85 ? -10.769 3.122 14.494 1.00 92.38 85 GLY A CA 1
ATOM 681 C C . GLY A 1 85 ? -9.776 3.065 13.331 1.00 92.38 85 GLY A C 1
ATOM 682 O O . GLY A 1 85 ? -10.133 2.522 12.291 1.00 92.38 85 GLY A O 1
ATOM 683 N N . ALA A 1 86 ? -8.563 3.605 13.488 1.00 95.69 86 ALA A N 1
ATOM 684 C CA . ALA A 1 86 ? -7.511 3.422 12.501 1.00 95.69 86 ALA A CA 1
ATOM 685 C C . ALA A 1 86 ? -6.987 1.980 12.494 1.00 95.69 86 ALA A C 1
ATOM 687 O O . ALA A 1 86 ? -6.990 1.286 13.516 1.00 95.69 86 ALA A O 1
ATOM 688 N N . PHE A 1 87 ? -6.523 1.544 11.331 1.00 95.12 87 PHE A N 1
ATOM 689 C CA . PHE A 1 87 ? -5.882 0.257 11.110 1.00 95.12 87 PHE A CA 1
ATOM 690 C C . PHE A 1 87 ? -4.625 0.443 10.245 1.00 95.12 87 PHE A C 1
ATOM 692 O O . PHE A 1 87 ? -4.593 1.356 9.416 1.00 95.12 87 PHE A O 1
ATOM 699 N N . PRO A 1 88 ? -3.577 -0.378 10.446 1.00 96.75 88 PRO A N 1
ATOM 700 C CA . PRO A 1 88 ? -2.416 -0.381 9.562 1.00 96.75 88 PRO A CA 1
ATOM 701 C C . PRO A 1 88 ? -2.827 -0.885 8.178 1.00 96.75 88 PRO A C 1
ATOM 703 O O . PRO A 1 88 ? -3.678 -1.769 8.086 1.00 96.75 88 PRO A O 1
ATOM 706 N N . ALA A 1 89 ? -2.219 -0.364 7.123 1.00 97.44 89 ALA A N 1
ATOM 707 C CA . ALA A 1 89 ? -2.449 -0.804 5.757 1.00 97.44 89 ALA A CA 1
ATOM 708 C C . ALA A 1 89 ? -1.171 -0.708 4.922 1.00 97.44 89 ALA A C 1
ATOM 710 O O . ALA A 1 89 ? -0.359 0.194 5.137 1.00 97.44 89 ALA A O 1
ATOM 711 N N . THR A 1 90 ? -1.042 -1.609 3.954 1.00 98.19 90 THR A N 1
ATOM 712 C CA . THR A 1 90 ? -0.101 -1.498 2.841 1.00 98.19 90 THR A CA 1
ATOM 713 C C . THR A 1 90 ? -0.903 -1.084 1.616 1.00 98.19 90 THR A C 1
ATOM 715 O O . THR A 1 90 ? -1.894 -1.739 1.288 1.00 98.19 90 THR A O 1
ATOM 718 N N . GLN A 1 91 ? -0.515 0.012 0.970 1.00 97.12 91 GLN A N 1
ATOM 719 C CA . GLN A 1 91 ? -1.235 0.581 -0.170 1.00 97.12 91 GLN A CA 1
ATOM 720 C C . GLN A 1 91 ? -0.264 0.933 -1.291 1.00 97.12 91 GLN A C 1
ATOM 722 O O . GLN A 1 91 ? 0.791 1.494 -1.018 1.00 97.12 91 GLN A O 1
ATOM 727 N N . ALA A 1 92 ? -0.649 0.662 -2.537 1.00 97.12 92 ALA A N 1
ATOM 728 C CA . ALA A 1 92 ? 0.003 1.213 -3.717 1.00 97.12 92 ALA A CA 1
ATOM 729 C C . ALA A 1 92 ? -0.987 2.080 -4.496 1.00 97.12 92 ALA A C 1
ATOM 731 O O . ALA A 1 92 ? -2.173 1.758 -4.620 1.00 97.12 92 ALA A O 1
ATOM 732 N N . VAL A 1 93 ? -0.478 3.187 -5.020 1.00 95.69 93 VAL A N 1
ATOM 733 C CA . VAL A 1 93 ? -1.229 4.132 -5.846 1.00 95.69 93 VAL A CA 1
ATOM 734 C C . VAL A 1 93 ? -0.643 4.165 -7.247 1.00 95.69 93 VAL A C 1
ATOM 736 O O . VAL A 1 93 ? 0.514 3.793 -7.460 1.00 95.69 93 VAL A O 1
ATOM 739 N N . GLU A 1 94 ? -1.447 4.604 -8.202 1.00 95.38 94 GLU A N 1
ATOM 740 C CA . GLU A 1 94 ? -1.003 4.778 -9.576 1.00 95.38 94 GLU A CA 1
ATOM 741 C C . GLU A 1 94 ? 0.193 5.725 -9.699 1.00 95.38 94 GLU A C 1
ATOM 743 O O . GLU A 1 94 ? 0.259 6.793 -9.087 1.00 95.38 94 GLU A O 1
ATOM 748 N N . 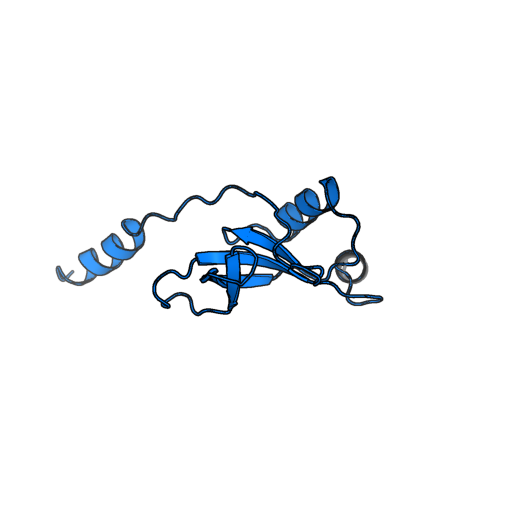GLN A 1 95 ? 1.152 5.297 -10.511 1.00 94.31 95 GLN A N 1
ATOM 749 C CA . GLN A 1 95 ? 2.406 5.987 -10.772 1.00 94.31 95 GLN A CA 1
ATOM 750 C C . GLN A 1 95 ? 2.924 5.546 -12.142 1.00 94.31 95 GLN A C 1
ATOM 752 O O . GLN A 1 95 ? 2.739 4.400 -12.539 1.00 94.31 95 GLN A O 1
ATOM 757 N N . TYR A 1 96 ? 3.600 6.428 -12.872 1.00 92.94 96 TYR A N 1
ATOM 758 C CA . TYR A 1 96 ? 4.004 6.192 -14.261 1.00 92.94 96 TYR A CA 1
ATOM 759 C C . TYR A 1 96 ? 5.513 6.345 -14.463 1.00 92.94 96 TYR A C 1
ATOM 761 O O . TYR A 1 96 ? 6.232 6.928 -13.654 1.00 92.94 96 TYR A O 1
ATOM 769 N N . GLY A 1 97 ? 6.003 5.814 -15.587 1.00 93.94 97 GLY A N 1
ATOM 770 C CA . GLY A 1 97 ? 7.394 5.984 -16.005 1.00 93.94 97 GLY A CA 1
ATOM 771 C C . GLY A 1 97 ? 8.394 5.383 -15.015 1.00 93.94 97 GLY A C 1
ATOM 772 O O . GLY A 1 97 ? 8.275 4.213 -14.640 1.00 93.94 97 GLY A O 1
ATOM 773 N N . GLU A 1 98 ? 9.385 6.190 -14.634 1.00 94.25 98 GLU A N 1
ATOM 774 C CA . GLU A 1 98 ? 10.509 5.829 -13.755 1.00 94.25 98 GLU A CA 1
ATOM 775 C C . GLU A 1 98 ? 10.128 5.623 -12.285 1.00 94.25 98 GLU A C 1
ATOM 777 O O . GLU A 1 98 ? 10.909 5.075 -11.511 1.00 94.25 98 GLU A O 1
ATOM 782 N N . TYR A 1 99 ? 8.922 6.032 -11.904 1.00 93.94 99 TYR A N 1
ATOM 783 C CA . TYR A 1 99 ? 8.436 5.938 -10.534 1.00 93.94 99 TYR A CA 1
ATOM 784 C C . TYR A 1 99 ? 7.532 4.721 -10.290 1.00 93.94 99 TYR A C 1
ATOM 786 O O . TYR A 1 99 ? 7.012 4.538 -9.188 1.00 93.94 99 TYR A O 1
ATOM 794 N N . ARG A 1 100 ? 7.321 3.887 -11.315 1.00 96.19 100 ARG A N 1
ATOM 795 C CA . ARG A 1 100 ? 6.640 2.600 -11.156 1.00 96.19 100 ARG A CA 1
ATOM 796 C C . ARG A 1 100 ? 7.470 1.662 -10.297 1.00 96.19 100 ARG A C 1
ATOM 798 O O . ARG A 1 100 ? 8.697 1.659 -10.397 1.00 96.19 100 ARG A O 1
ATOM 805 N N . TYR A 1 101 ? 6.787 0.812 -9.540 1.00 95.75 101 TYR A N 1
ATOM 806 C CA . TYR A 1 101 ? 7.393 -0.220 -8.704 1.00 95.75 101 TYR A CA 1
ATOM 807 C C . TYR A 1 101 ? 8.469 -1.017 -9.460 1.00 95.75 101 TYR A C 1
ATOM 809 O O . TYR A 1 101 ? 9.608 -1.109 -9.007 1.00 95.75 101 TYR A O 1
ATOM 817 N N . GLU A 1 102 ? 8.158 -1.514 -10.661 1.00 95.06 102 GLU A N 1
ATOM 818 C CA . GLU A 1 102 ? 9.098 -2.319 -11.447 1.00 95.06 102 GLU A CA 1
ATOM 819 C C . GLU A 1 102 ? 10.324 -1.516 -11.902 1.00 95.06 102 GLU A C 1
ATOM 821 O O . GLU A 1 102 ? 11.433 -2.046 -11.933 1.00 95.06 102 GLU A O 1
ATOM 826 N N . ALA A 1 103 ? 10.143 -0.234 -12.238 1.00 95.25 103 ALA A N 1
ATOM 827 C CA . ALA A 1 103 ? 11.240 0.637 -12.655 1.00 95.25 103 ALA A CA 1
ATOM 828 C C . ALA A 1 103 ? 12.180 0.949 -11.481 1.00 95.25 103 ALA A C 1
ATOM 830 O O . ALA A 1 103 ? 13.403 0.908 -11.635 1.00 95.25 103 ALA A O 1
ATOM 831 N N . ILE A 1 104 ? 11.611 1.196 -10.299 1.00 95.69 104 ILE A N 1
ATOM 832 C CA . ILE A 1 104 ? 12.364 1.443 -9.067 1.00 95.69 104 ILE A CA 1
ATOM 833 C C . ILE A 1 104 ? 13.152 0.190 -8.671 1.00 95.69 104 ILE A C 1
ATOM 835 O O . ILE A 1 104 ? 14.369 0.276 -8.503 1.00 95.69 104 ILE A O 1
ATOM 839 N N . ARG A 1 105 ? 12.504 -0.982 -8.624 1.00 94.75 105 ARG A N 1
ATOM 840 C CA . ARG A 1 105 ? 13.169 -2.252 -8.286 1.00 94.75 105 ARG A CA 1
ATOM 841 C C . ARG A 1 105 ? 14.270 -2.624 -9.277 1.00 94.75 105 ARG A C 1
ATOM 843 O O . ARG A 1 105 ? 15.351 -3.035 -8.859 1.00 94.75 105 ARG A O 1
ATOM 850 N N . ALA A 1 106 ? 14.047 -2.434 -10.579 1.00 94.06 106 ALA A N 1
ATOM 851 C CA .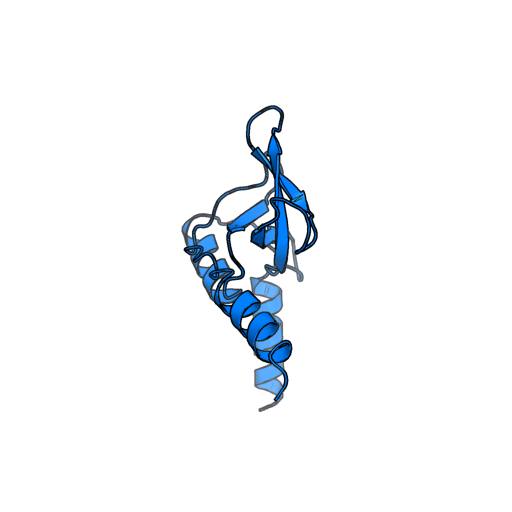 ALA A 1 106 ? 15.078 -2.681 -11.587 1.00 94.06 106 ALA A CA 1
ATOM 852 C C . ALA A 1 106 ? 16.308 -1.776 -11.392 1.00 94.06 106 ALA A C 1
ATOM 854 O O . ALA A 1 106 ? 17.444 -2.233 -11.536 1.00 94.06 106 ALA A O 1
ATOM 855 N N . ARG A 1 107 ? 16.096 -0.504 -11.029 1.00 93.56 107 ARG A N 1
ATOM 856 C CA . ARG A 1 107 ? 17.183 0.438 -10.733 1.00 93.56 107 ARG A CA 1
ATOM 857 C C . ARG A 1 107 ? 17.968 0.024 -9.489 1.00 93.56 107 ARG A C 1
ATOM 859 O O . ARG A 1 107 ? 19.193 0.022 -9.540 1.00 93.56 107 ARG A O 1
ATOM 866 N N . GLU A 1 108 ? 17.285 -0.333 -8.404 1.00 91.56 108 GLU A N 1
ATOM 867 C CA . GLU A 1 108 ? 17.919 -0.775 -7.151 1.00 91.56 108 GLU A CA 1
ATOM 868 C C . GLU A 1 108 ? 18.808 -2.005 -7.378 1.00 91.56 108 GLU A C 1
ATOM 870 O O . GLU A 1 108 ? 19.992 -1.984 -7.046 1.00 91.56 108 GLU A O 1
ATOM 875 N N . GLN A 1 109 ? 18.291 -3.018 -8.077 1.00 88.38 109 GLN A N 1
ATOM 876 C CA . GLN A 1 109 ? 19.060 -4.214 -8.437 1.00 88.38 109 GLN A CA 1
ATOM 877 C C . GLN A 1 109 ? 20.248 -3.900 -9.359 1.00 88.38 109 GLN A C 1
ATOM 879 O O . GLN A 1 109 ? 21.294 -4.543 -9.277 1.00 88.38 109 GLN A O 1
ATOM 884 N N . GLY A 1 110 ? 20.098 -2.926 -10.263 1.00 82.69 110 GLY A N 1
ATOM 885 C CA . GLY A 1 110 ? 21.177 -2.466 -11.136 1.00 82.69 110 GLY A CA 1
ATOM 886 C C . GLY A 1 110 ? 22.320 -1.799 -10.367 1.00 82.69 110 GLY A C 1
ATOM 887 O O . GLY A 1 110 ? 23.483 -2.057 -10.669 1.00 82.69 110 GLY A O 1
ATOM 888 N N . VAL A 1 111 ? 21.997 -0.996 -9.348 1.00 78.81 111 VAL A N 1
ATOM 889 C CA . VAL A 1 111 ? 22.985 -0.347 -8.468 1.00 78.81 111 VAL A CA 1
ATOM 890 C C . VAL A 1 111 ? 23.737 -1.385 -7.634 1.00 78.81 111 VAL A C 1
ATOM 892 O O . VAL A 1 111 ? 24.964 -1.350 -7.572 1.00 78.81 111 VAL A O 1
ATOM 895 N N . GLU A 1 112 ? 23.033 -2.356 -7.050 1.00 67.25 112 GLU A N 1
ATOM 896 C CA . GLU A 1 112 ? 23.650 -3.408 -6.229 1.00 67.25 112 GLU A CA 1
ATOM 897 C C . GLU A 1 112 ? 24.608 -4.307 -7.017 1.00 67.25 112 GLU A C 1
ATOM 899 O O . GLU A 1 112 ? 25.615 -4.761 -6.475 1.00 67.25 112 GLU A O 1
ATOM 904 N N . ARG A 1 113 ? 24.327 -4.555 -8.303 1.00 69.12 113 ARG A N 1
ATOM 905 C CA . ARG A 1 113 ? 25.210 -5.338 -9.185 1.00 69.12 113 ARG A CA 1
ATOM 906 C C . ARG A 1 113 ? 26.473 -4.591 -9.600 1.00 69.12 113 ARG A C 1
ATOM 908 O O . ARG A 1 113 ? 27.451 -5.237 -9.944 1.00 69.12 113 ARG A O 1
ATOM 915 N N . GLN A 1 114 ? 26.447 -3.260 -9.613 1.00 63.53 114 GLN A N 1
ATOM 916 C CA . GLN A 1 114 ? 27.624 -2.439 -9.916 1.00 63.53 114 GLN A CA 1
ATOM 917 C C . GLN A 1 114 ? 28.536 -2.245 -8.697 1.00 63.53 114 GLN A C 1
ATOM 919 O O . GLN A 1 114 ? 29.689 -1.856 -8.859 1.00 63.53 114 GLN A O 1
ATOM 924 N N . ALA A 1 115 ? 28.023 -2.494 -7.489 1.00 60.50 115 ALA A N 1
ATOM 925 C CA . ALA A 1 115 ? 28.761 -2.371 -6.234 1.00 60.50 115 ALA A CA 1
ATOM 926 C C . ALA A 1 115 ? 29.456 -3.675 -5.778 1.00 60.50 115 ALA A C 1
ATOM 928 O O . ALA A 1 115 ? 30.147 -3.653 -4.759 1.00 60.50 115 ALA A O 1
ATOM 929 N N . GLN A 1 116 ? 29.260 -4.785 -6.501 1.00 53.34 116 GLN A N 1
ATOM 930 C CA . GLN A 1 116 ? 29.881 -6.100 -6.271 1.00 53.34 116 GLN A CA 1
ATOM 931 C C . GLN A 1 116 ? 31.041 -6.332 -7.238 1.00 53.34 116 GLN A C 1
ATOM 933 O O . GLN A 1 116 ? 32.053 -6.915 -6.791 1.00 53.34 116 GLN A O 1
#

Organism: NCBI:txid299255

Secondary structure (DSSP, 8-state):
--HHHHHHHHHHHHS---------EE--SSS-EEEEES---HHHHHHHHHHH--S-B---EEEEEEEEE-SSSEEEEE--TTSTTEEEEEEEEB--GGGSHHHHHHHHHHHHHH--

Foldseek 3Di:
DDPVVVVVVVVVVVVPPPDWPLDWDQQDDPFRKIKGFDDDDQVVNVVVCVVPDPAQWAGKDWFKWAWDDDPVGTHTDGDDPPPVRITIMIMIGHDDDCRGPVNVVVVVVVVVVVVD